Protein AF-A0A5K8A0C3-F1 (afdb_monomer_lite)

Structure (mmCIF, N/CA/C/O backbone):
data_AF-A0A5K8A0C3-F1
#
_entry.id   AF-A0A5K8A0C3-F1
#
loop_
_atom_site.group_PDB
_atom_site.id
_atom_site.type_symbol
_atom_site.label_atom_id
_atom_site.label_alt_id
_atom_site.label_comp_id
_atom_site.label_asym_id
_atom_site.label_entity_id
_atom_site.label_seq_id
_atom_site.pdbx_PDB_ins_code
_atom_site.Cartn_x
_atom_site.Cartn_y
_atom_site.Cartn_z
_atom_site.occupancy
_atom_site.B_iso_or_equiv
_atom_site.auth_seq_id
_atom_site.auth_comp_id
_atom_site.auth_asym_id
_atom_site.auth_atom_id
_atom_site.pdbx_PDB_model_num
ATOM 1 N N . MET A 1 1 ? 9.748 24.077 -0.471 1.00 45.69 1 MET A N 1
ATOM 2 C CA . MET A 1 1 ? 8.682 24.283 0.537 1.00 45.69 1 MET A CA 1
ATOM 3 C C . MET A 1 1 ? 7.329 23.880 -0.053 1.00 45.69 1 MET A C 1
ATOM 5 O O . MET A 1 1 ? 6.720 24.695 -0.719 1.00 45.69 1 MET A O 1
ATOM 9 N N . THR A 1 2 ? 6.869 22.636 0.144 1.00 48.84 2 THR A N 1
ATOM 10 C CA . THR A 1 2 ? 5.534 22.148 -0.310 1.00 48.84 2 THR A CA 1
ATOM 11 C C . THR A 1 2 ? 5.112 20.878 0.461 1.00 48.84 2 THR A C 1
ATOM 13 O O . THR A 1 2 ? 4.568 19.924 -0.090 1.00 48.84 2 THR A O 1
ATOM 16 N N . GLY A 1 3 ? 5.366 20.826 1.775 1.00 60.25 3 GLY A N 1
ATOM 17 C CA . GLY A 1 3 ? 5.174 19.603 2.572 1.00 60.25 3 GLY A CA 1
ATOM 18 C C . GLY A 1 3 ? 3.738 19.055 2.583 1.00 60.25 3 GLY A C 1
ATOM 19 O O . GLY A 1 3 ? 3.550 17.844 2.606 1.00 60.25 3 GLY A O 1
ATOM 20 N N . GLY A 1 4 ? 2.713 19.911 2.512 1.00 72.62 4 GLY A N 1
ATOM 21 C CA . GLY A 1 4 ? 1.308 19.483 2.584 1.00 72.62 4 GLY A CA 1
ATOM 22 C C . GLY A 1 4 ? 0.831 18.660 1.378 1.00 72.62 4 GLY A C 1
ATOM 23 O O . GLY A 1 4 ? 0.212 17.611 1.553 1.00 72.62 4 GLY A O 1
ATOM 24 N N . LYS A 1 5 ? 1.149 19.094 0.149 1.00 68.06 5 LYS A N 1
ATOM 25 C CA . LYS A 1 5 ? 0.733 18.396 -1.084 1.00 68.06 5 LYS A CA 1
ATOM 26 C C . LYS A 1 5 ? 1.451 17.051 -1.215 1.00 68.06 5 LYS A C 1
ATOM 28 O O . LYS A 1 5 ? 0.818 16.041 -1.503 1.00 68.06 5 LYS A O 1
ATOM 33 N N . GLN A 1 6 ? 2.737 17.025 -0.864 1.00 77.25 6 GLN A N 1
ATOM 34 C CA . GLN A 1 6 ? 3.533 15.802 -0.813 1.00 77.25 6 GLN A CA 1
ATOM 35 C C . GLN A 1 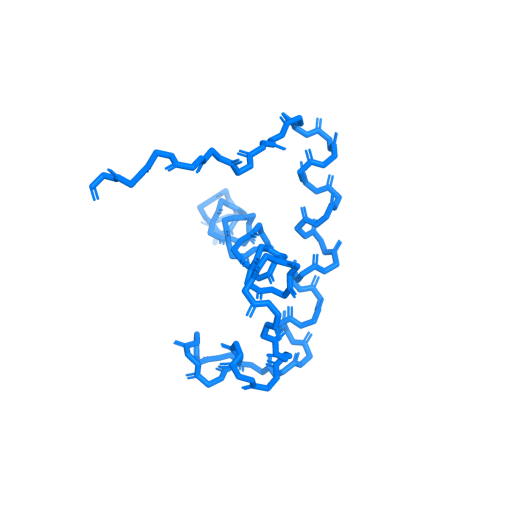6 ? 3.013 14.818 0.251 1.00 77.25 6 GLN A C 1
ATOM 37 O O . GLN A 1 6 ? 2.916 13.626 -0.034 1.00 77.25 6 GLN A O 1
ATOM 42 N N . ARG A 1 7 ? 2.587 15.294 1.436 1.00 84.75 7 ARG A N 1
ATOM 43 C CA . ARG A 1 7 ? 1.95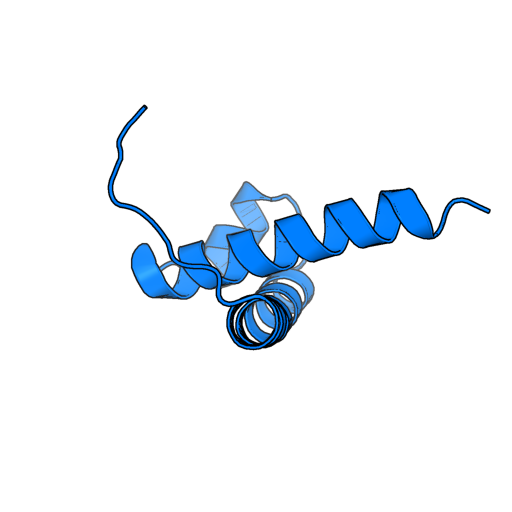5 14.447 2.470 1.00 84.75 7 ARG A CA 1
ATOM 44 C C . ARG A 1 7 ? 0.669 13.780 1.977 1.00 84.75 7 ARG A C 1
ATOM 46 O O . ARG A 1 7 ? 0.503 12.587 2.212 1.00 84.75 7 ARG A O 1
ATOM 53 N N . LYS A 1 8 ? -0.204 14.502 1.259 1.00 90.19 8 LYS A N 1
ATOM 54 C CA . LYS A 1 8 ? -1.441 13.926 0.691 1.00 90.19 8 LYS A CA 1
ATOM 55 C C . LYS A 1 8 ? -1.143 12.821 -0.325 1.00 90.19 8 LYS A C 1
ATOM 57 O O . LYS A 1 8 ? -1.686 11.728 -0.207 1.00 90.19 8 LYS A O 1
ATOM 62 N N . THR A 1 9 ? -0.235 13.066 -1.272 1.00 92.25 9 THR A N 1
ATOM 63 C CA . THR A 1 9 ? 0.168 12.050 -2.263 1.00 92.25 9 THR A CA 1
ATOM 64 C C . THR A 1 9 ? 0.791 10.824 -1.598 1.00 92.25 9 THR A C 1
ATOM 66 O O . THR A 1 9 ? 0.517 9.693 -1.991 1.00 92.25 9 THR A O 1
ATOM 69 N N . VAL A 1 10 ? 1.614 11.035 -0.569 1.00 92.62 10 VAL A N 1
ATOM 70 C CA . VAL A 1 10 ? 2.231 9.946 0.192 1.00 92.62 10 VAL A CA 1
ATOM 71 C C . VAL A 1 10 ? 1.182 9.125 0.944 1.00 92.62 10 VAL A C 1
ATOM 73 O O . VAL A 1 10 ? 1.265 7.898 0.918 1.00 92.62 10 VAL A O 1
ATOM 76 N N . ALA A 1 11 ? 0.196 9.764 1.576 1.00 94.56 11 ALA A N 1
ATOM 77 C CA . ALA A 1 11 ? -0.891 9.068 2.260 1.00 94.56 11 ALA A CA 1
ATOM 78 C C . ALA A 1 11 ? -1.724 8.233 1.277 1.00 94.56 11 ALA A C 1
ATOM 80 O O . ALA A 1 11 ? -1.895 7.035 1.493 1.00 94.56 11 ALA A O 1
ATOM 81 N N . ALA A 1 12 ? -2.134 8.827 0.151 1.00 95.19 12 ALA A N 1
ATOM 82 C CA . ALA A 1 12 ? -2.885 8.131 -0.892 1.00 95.19 12 ALA A CA 1
ATOM 83 C C . ALA A 1 12 ? -2.122 6.914 -1.441 1.00 95.19 12 ALA A C 1
ATOM 85 O O . ALA A 1 12 ? -2.669 5.816 -1.506 1.00 95.19 12 ALA A O 1
ATOM 86 N N . ARG A 1 13 ? -0.827 7.072 -1.756 1.00 96.00 13 ARG A N 1
ATOM 87 C CA . ARG A 1 13 ? 0.020 5.953 -2.202 1.00 96.00 13 ARG A CA 1
ATOM 88 C C . ARG A 1 13 ? 0.124 4.858 -1.145 1.00 96.00 13 ARG A C 1
ATOM 90 O O . ARG A 1 13 ? 0.103 3.684 -1.485 1.00 96.00 13 ARG A O 1
ATOM 97 N N . SER A 1 14 ? 0.256 5.240 0.121 1.00 97.38 14 SER A N 1
ATOM 98 C CA . SER A 1 14 ? 0.385 4.285 1.223 1.00 97.38 14 SER A CA 1
ATOM 99 C C . SER A 1 14 ? -0.854 3.398 1.328 1.00 97.38 14 SER A C 1
ATOM 101 O O . SER A 1 14 ? -0.743 2.174 1.351 1.00 97.38 14 SER A O 1
ATOM 103 N N . VAL A 1 15 ? -2.032 4.022 1.302 1.00 96.81 15 VAL A N 1
ATOM 104 C CA . VAL A 1 15 ? -3.332 3.342 1.314 1.00 96.81 15 VAL A CA 1
ATOM 105 C C . VAL A 1 15 ? -3.502 2.441 0.082 1.00 96.81 15 VAL A C 1
ATOM 107 O O . VAL A 1 15 ? -3.826 1.265 0.232 1.00 96.81 15 VAL A O 1
ATOM 110 N N . LEU A 1 16 ? -3.181 2.944 -1.117 1.00 96.50 16 LEU A N 1
ATOM 111 C CA . LEU A 1 16 ? -3.214 2.158 -2.356 1.00 96.50 16 LEU A CA 1
ATOM 112 C C . LEU A 1 16 ? -2.318 0.914 -2.278 1.00 96.50 16 LEU A C 1
ATOM 114 O O . LEU A 1 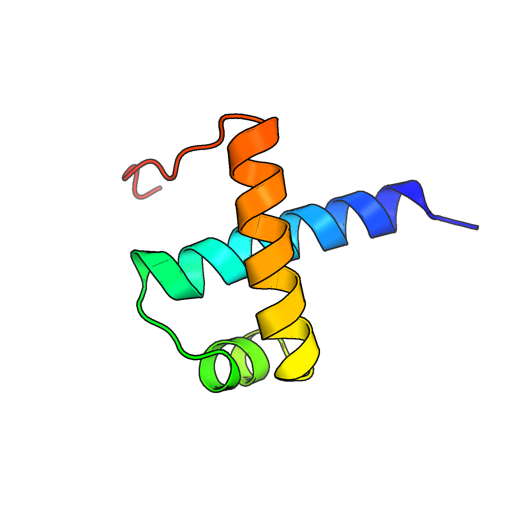16 ? -2.766 -0.183 -2.602 1.00 96.50 16 LEU A O 1
ATOM 118 N N . CYS A 1 17 ? -1.060 1.069 -1.845 1.00 97.31 17 CYS A N 1
ATOM 119 C CA . CYS A 1 17 ? -0.134 -0.055 -1.710 1.00 97.31 17 CYS A CA 1
ATOM 120 C C . CYS A 1 17 ? -0.670 -1.100 -0.726 1.00 97.31 17 CYS A C 1
ATOM 122 O O . CYS A 1 17 ? -0.559 -2.290 -1.001 1.00 97.31 17 CYS A O 1
ATOM 124 N N . TYR A 1 18 ? -1.276 -0.675 0.386 1.00 97.44 18 TYR A N 1
ATOM 125 C CA . TYR A 1 18 ? -1.874 -1.602 1.343 1.00 97.44 18 TYR A CA 1
ATOM 126 C C . TYR A 1 18 ? -3.004 -2.428 0.714 1.00 97.44 18 TYR A C 1
ATOM 128 O O . TYR A 1 18 ? -2.941 -3.656 0.758 1.00 97.44 18 TYR A O 1
ATOM 136 N N . TRP A 1 19 ? -3.993 -1.802 0.072 1.00 96.31 19 TRP A N 1
ATOM 137 C CA . TRP A 1 19 ? -5.092 -2.554 -0.549 1.00 96.31 19 TRP A CA 1
ATOM 138 C C . TRP A 1 19 ? -4.631 -3.418 -1.720 1.00 96.31 19 TRP A C 1
ATOM 140 O O . TRP A 1 19 ? -5.067 -4.558 -1.838 1.00 96.31 19 TRP A O 1
ATOM 150 N N . ALA A 1 20 ? -3.676 -2.950 -2.526 1.00 96.25 20 ALA A N 1
ATOM 151 C CA . ALA A 1 20 ? -3.085 -3.780 -3.571 1.00 96.25 20 ALA A CA 1
ATOM 152 C C . ALA A 1 20 ? -2.416 -5.041 -2.993 1.00 96.25 20 ALA A C 1
ATOM 154 O O . ALA A 1 20 ? -2.552 -6.125 -3.556 1.00 96.25 20 ALA A O 1
ATOM 155 N N . THR A 1 21 ? -1.729 -4.930 -1.850 1.00 96.06 21 THR A N 1
ATOM 156 C CA . THR A 1 21 ? -1.172 -6.116 -1.180 1.00 96.06 21 THR A CA 1
ATOM 157 C C . THR A 1 21 ? -2.242 -7.002 -0.546 1.00 96.06 21 THR A C 1
ATOM 159 O O . THR A 1 21 ? -2.149 -8.222 -0.640 1.00 96.06 21 THR A O 1
ATOM 162 N N . ARG A 1 22 ? -3.242 -6.411 0.119 1.00 94.38 22 ARG A N 1
ATOM 163 C CA . ARG A 1 22 ? -4.180 -7.146 0.975 1.00 94.38 22 ARG A CA 1
ATOM 164 C C . ARG A 1 22 ? -5.369 -7.722 0.215 1.00 94.38 22 ARG A C 1
ATOM 166 O O . ARG A 1 22 ? -5.698 -8.879 0.434 1.00 94.38 22 ARG A O 1
ATOM 173 N N . GLU A 1 23 ? -5.971 -6.927 -0.659 1.00 92.69 23 GLU A N 1
ATOM 174 C CA . GLU A 1 23 ? -7.210 -7.261 -1.369 1.00 92.69 23 GLU A CA 1
ATOM 175 C C . GLU A 1 23 ? -6.906 -7.886 -2.732 1.00 92.69 23 GLU A C 1
ATOM 177 O O . GLU A 1 23 ? -7.527 -8.866 -3.123 1.00 92.69 23 GLU A O 1
ATOM 182 N N . LEU A 1 24 ? -5.889 -7.372 -3.437 1.00 92.50 24 LEU A N 1
ATOM 183 C CA . LEU A 1 24 ? -5.488 -7.897 -4.750 1.00 92.50 24 LEU A CA 1
ATOM 184 C C . LEU A 1 24 ? -4.387 -8.971 -4.674 1.00 92.50 24 LEU A C 1
ATOM 186 O O . LEU A 1 24 ? -3.962 -9.481 -5.710 1.00 92.50 24 LEU A O 1
ATOM 190 N N . GLY A 1 25 ? -3.871 -9.285 -3.478 1.00 95.38 25 GLY A N 1
ATOM 191 C CA . GLY A 1 25 ? -2.817 -10.292 -3.282 1.00 95.38 25 GLY A CA 1
ATOM 192 C C . GLY A 1 25 ? -1.494 -9.979 -3.996 1.00 95.38 25 GLY A C 1
ATOM 193 O O . GLY A 1 25 ? -0.698 -10.881 -4.261 1.00 95.38 25 GLY A O 1
ATOM 194 N N . MET A 1 26 ? -1.248 -8.717 -4.359 1.00 97.25 26 MET A N 1
ATOM 195 C CA . MET A 1 26 ? -0.074 -8.343 -5.144 1.00 97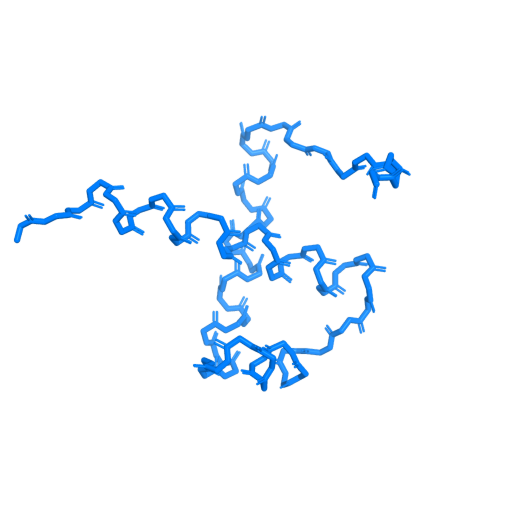.25 26 MET A CA 1
ATOM 196 C C . MET A 1 26 ? 1.201 -8.311 -4.296 1.00 97.25 26 MET A C 1
ATOM 198 O O . MET A 1 26 ? 1.216 -7.828 -3.165 1.00 97.25 26 MET A O 1
ATOM 202 N N . SER A 1 27 ? 2.321 -8.728 -4.888 1.00 97.00 27 SER A N 1
ATOM 203 C CA . SER A 1 27 ? 3.640 -8.571 -4.270 1.00 97.00 27 SER A CA 1
ATOM 204 C C . SER A 1 27 ? 4.158 -7.131 -4.373 1.00 97.00 27 SER A C 1
ATOM 206 O O . SER A 1 27 ? 3.819 -6.386 -5.298 1.00 97.00 27 SER A O 1
ATOM 208 N N . ALA A 1 28 ? 5.073 -6.751 -3.474 1.00 94.38 28 ALA A N 1
ATOM 209 C CA . ALA A 1 28 ? 5.743 -5.448 -3.523 1.00 94.38 28 ALA A CA 1
ATOM 210 C C . ALA A 1 28 ? 6.468 -5.205 -4.861 1.00 94.38 28 ALA A C 1
ATOM 212 O O . ALA A 1 28 ? 6.486 -4.080 -5.355 1.00 94.38 28 ALA A O 1
ATOM 213 N N . ALA A 1 29 ? 7.007 -6.259 -5.486 1.00 97.25 29 ALA A N 1
ATOM 214 C CA . ALA A 1 29 ? 7.631 -6.183 -6.806 1.00 97.25 29 ALA A CA 1
ATOM 215 C C . ALA A 1 29 ? 6.613 -5.876 -7.920 1.00 97.25 29 ALA A C 1
ATOM 217 O O . ALA A 1 29 ? 6.893 -5.067 -8.806 1.00 97.25 29 ALA A O 1
ATOM 218 N N . ALA A 1 30 ? 5.421 -6.481 -7.874 1.00 97.88 30 ALA A N 1
ATOM 219 C CA . ALA A 1 30 ? 4.357 -6.193 -8.836 1.00 97.88 30 ALA A CA 1
ATOM 220 C C . ALA A 1 30 ? 3.849 -4.748 -8.697 1.00 97.88 30 ALA A C 1
ATOM 222 O O . ALA A 1 30 ? 3.681 -4.047 -9.696 1.00 97.88 30 ALA A O 1
ATOM 223 N N . ILE A 1 31 ? 3.666 -4.279 -7.460 1.00 97.62 31 ILE A N 1
ATOM 224 C CA . ILE A 1 31 ? 3.258 -2.899 -7.160 1.00 97.62 31 ILE A CA 1
ATOM 225 C C . ILE A 1 31 ? 4.339 -1.902 -7.598 1.00 97.62 31 ILE A C 1
ATOM 227 O O . ILE A 1 31 ? 4.030 -0.902 -8.241 1.00 97.62 31 ILE A O 1
ATOM 231 N N . SER A 1 32 ? 5.608 -2.197 -7.305 1.00 96.88 32 SER A N 1
ATOM 232 C CA . SER A 1 32 ? 6.775 -1.403 -7.708 1.00 96.88 32 SER A CA 1
ATOM 233 C C . SER A 1 32 ? 6.806 -1.142 -9.213 1.00 96.88 32 SER A C 1
ATOM 235 O O . SER A 1 32 ? 6.925 0.012 -9.622 1.00 96.88 32 SER A O 1
ATOM 237 N N . LYS A 1 33 ? 6.606 -2.184 -10.032 1.00 97.50 33 LYS A N 1
ATOM 238 C CA . LYS A 1 33 ? 6.542 -2.055 -11.495 1.00 97.50 33 LYS A CA 1
ATOM 239 C C . LYS A 1 33 ? 5.377 -1.178 -11.955 1.00 97.50 33 LYS A C 1
ATOM 241 O O . LYS A 1 33 ? 5.562 -0.349 -12.837 1.00 97.50 33 LYS A O 1
ATOM 246 N N . ARG A 1 34 ? 4.188 -1.328 -11.355 1.00 96.56 34 ARG A N 1
ATOM 247 C CA . ARG A 1 34 ? 2.998 -0.544 -11.740 1.00 96.56 34 ARG A CA 1
ATOM 248 C C . ARG A 1 34 ? 3.082 0.925 -11.342 1.00 96.56 34 ARG A C 1
ATOM 250 O O . ARG A 1 34 ? 2.588 1.778 -12.066 1.00 96.56 34 ARG A O 1
ATOM 257 N N . LEU A 1 35 ? 3.675 1.213 -10.186 1.00 94.75 35 LEU A N 1
ATOM 258 C CA . LEU A 1 35 ? 3.773 2.571 -9.646 1.00 94.75 35 LEU A CA 1
ATOM 259 C C . LEU A 1 35 ? 5.095 3.267 -9.993 1.00 94.75 35 LEU A C 1
ATOM 261 O O . LEU A 1 35 ? 5.271 4.424 -9.618 1.00 94.75 35 LEU A O 1
ATOM 265 N N . ASN A 1 36 ? 6.008 2.577 -10.684 1.00 96.75 36 ASN A N 1
ATOM 266 C CA . ASN A 1 36 ? 7.358 3.039 -11.002 1.00 96.75 36 ASN A CA 1
ATOM 267 C C . ASN A 1 36 ? 8.114 3.576 -9.767 1.00 96.75 36 ASN A C 1
ATOM 269 O O . ASN A 1 36 ? 8.630 4.693 -9.753 1.00 96.75 36 ASN A O 1
ATOM 273 N N . ILE A 1 37 ? 8.131 2.782 -8.693 1.00 95.88 37 ILE A N 1
ATOM 274 C CA . ILE A 1 37 ? 8.838 3.078 -7.434 1.00 95.88 37 ILE A CA 1
ATOM 275 C C . ILE A 1 37 ? 9.697 1.889 -7.019 1.00 95.88 37 ILE A C 1
ATOM 277 O O . ILE A 1 37 ? 9.452 0.771 -7.460 1.00 95.88 37 ILE A O 1
ATOM 281 N N . ALA A 1 38 ? 10.658 2.089 -6.117 1.00 97.50 38 ALA A N 1
ATOM 282 C CA . ALA A 1 38 ? 11.416 0.978 -5.549 1.00 97.50 38 ALA A CA 1
ATOM 283 C C . ALA A 1 38 ? 10.506 0.005 -4.769 1.00 97.50 38 ALA A C 1
ATOM 285 O O . ALA A 1 38 ? 9.543 0.416 -4.115 1.00 97.50 38 ALA A O 1
ATOM 286 N N . ALA A 1 39 ? 10.836 -1.290 -4.791 1.00 96.00 39 ALA A N 1
ATOM 287 C CA . ALA A 1 39 ? 10.095 -2.313 -4.046 1.00 96.00 39 ALA A CA 1
ATOM 288 C C . ALA A 1 39 ? 10.101 -2.060 -2.528 1.00 96.00 39 ALA A C 1
ATOM 290 O O . ALA A 1 39 ? 9.077 -2.253 -1.877 1.00 96.00 39 ALA A O 1
ATOM 291 N N . SER A 1 40 ? 11.204 -1.542 -1.975 1.00 97.12 40 SER A N 1
ATOM 292 C CA . SER A 1 40 ? 11.271 -1.090 -0.579 1.00 97.12 40 SER A CA 1
ATOM 293 C C . SER A 1 40 ? 10.254 0.018 -0.293 1.00 97.12 40 SER A C 1
ATOM 295 O O . SER A 1 40 ? 9.497 -0.079 0.668 1.00 97.12 40 SER A O 1
ATOM 297 N N . THR A 1 41 ? 10.144 1.013 -1.179 1.00 96.62 41 THR A N 1
ATOM 298 C CA . THR A 1 41 ? 9.147 2.085 -1.066 1.00 96.62 41 THR A CA 1
ATOM 299 C C . THR A 1 41 ? 7.720 1.546 -1.130 1.00 96.62 41 THR A C 1
ATOM 301 O O . THR A 1 41 ? 6.858 2.044 -0.405 1.00 96.62 41 THR A O 1
ATOM 304 N N . ALA A 1 42 ? 7.449 0.537 -1.963 1.00 97.38 42 ALA A N 1
ATOM 305 C CA . ALA A 1 42 ? 6.138 -0.111 -2.024 1.00 97.38 42 ALA A CA 1
ATOM 306 C C . ALA A 1 42 ? 5.795 -0.814 -0.698 1.00 97.38 42 ALA A C 1
ATOM 308 O O . ALA A 1 42 ? 4.711 -0.584 -0.157 1.00 97.38 42 ALA A O 1
ATOM 309 N N . SER A 1 43 ? 6.734 -1.585 -0.138 1.00 97.06 43 SER A N 1
ATOM 310 C CA . SER A 1 43 ? 6.577 -2.259 1.158 1.00 97.06 43 SER A CA 1
ATOM 311 C C . SER A 1 43 ? 6.372 -1.275 2.313 1.00 97.06 43 SER A C 1
ATOM 313 O O . SER A 1 43 ? 5.429 -1.420 3.092 1.00 97.06 43 SER A O 1
ATOM 315 N N . GLU A 1 44 ? 7.199 -0.230 2.406 1.00 97.81 44 GLU A N 1
ATOM 316 C CA . GLU A 1 44 ? 7.049 0.810 3.431 1.00 97.81 44 GLU A CA 1
ATOM 317 C C . GLU A 1 44 ? 5.723 1.568 3.293 1.00 97.81 44 GLU A C 1
ATOM 319 O O . GLU A 1 44 ? 5.067 1.880 4.290 1.00 97.81 44 GLU A O 1
ATOM 324 N N . SER A 1 45 ? 5.306 1.844 2.054 1.00 97.38 45 SER A N 1
ATOM 325 C CA . SER A 1 45 ? 4.020 2.479 1.763 1.00 97.38 45 SER A CA 1
ATOM 326 C C . SER A 1 45 ? 2.861 1.597 2.229 1.00 97.38 45 SER A C 1
ATOM 328 O O . SER A 1 45 ? 1.967 2.106 2.897 1.00 97.38 45 SER A O 1
ATOM 330 N N . ALA A 1 46 ? 2.892 0.287 1.966 1.00 97.75 46 ALA A N 1
ATOM 331 C CA . ALA A 1 46 ? 1.856 -0.637 2.433 1.00 97.75 46 ALA A CA 1
ATOM 332 C C . ALA A 1 46 ? 1.784 -0.700 3.971 1.00 9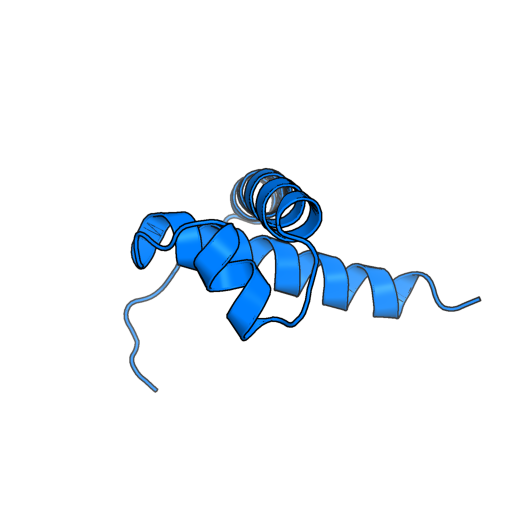7.75 46 ALA A C 1
ATOM 334 O O . ALA A 1 46 ? 0.700 -0.591 4.549 1.00 97.75 46 ALA A O 1
ATOM 335 N N . ALA A 1 47 ? 2.933 -0.786 4.652 1.00 97.69 47 ALA A N 1
ATOM 336 C CA . ALA A 1 47 ? 2.987 -0.783 6.116 1.00 97.69 47 ALA A CA 1
ATOM 337 C C . ALA A 1 47 ? 2.426 0.519 6.717 1.00 97.69 47 ALA A C 1
ATOM 339 O O . ALA A 1 47 ? 1.693 0.495 7.709 1.00 97.69 47 ALA A O 1
ATOM 340 N N . ARG A 1 48 ? 2.728 1.667 6.099 1.00 97.31 48 ARG A N 1
ATOM 341 C CA . ARG A 1 48 ? 2.155 2.964 6.483 1.00 97.31 48 ARG A CA 1
ATOM 342 C C . ARG A 1 48 ? 0.661 3.047 6.171 1.00 97.31 48 ARG A C 1
ATOM 344 O O . ARG A 1 48 ? -0.086 3.602 6.970 1.00 97.31 48 ARG A O 1
ATOM 351 N N . GLY A 1 49 ? 0.226 2.484 5.047 1.00 96.81 49 GLY A N 1
ATOM 352 C CA . GLY A 1 49 ? -1.172 2.450 4.620 1.00 96.81 49 GLY A CA 1
ATOM 353 C C . GLY A 1 49 ? -2.066 1.765 5.640 1.00 96.81 49 GLY A C 1
ATOM 354 O O . GLY A 1 49 ? -3.097 2.321 6.002 1.00 96.81 49 GLY A O 1
ATOM 355 N N . LEU A 1 50 ? -1.613 0.637 6.195 1.00 96.94 50 LEU A N 1
ATOM 356 C CA . LEU A 1 50 ? -2.303 -0.041 7.294 1.00 96.94 50 LEU A CA 1
ATOM 357 C C . LEU A 1 50 ? -2.530 0.883 8.500 1.00 96.94 50 LEU A C 1
ATOM 359 O O . LEU A 1 50 ? -3.613 0.879 9.079 1.00 96.94 50 LEU A O 1
ATOM 363 N N . ARG A 1 51 ? -1.520 1.675 8.885 1.00 97.38 51 ARG A N 1
ATOM 364 C CA . ARG A 1 51 ? -1.644 2.628 10.002 1.00 97.38 51 ARG A CA 1
ATOM 365 C C . ARG A 1 51 ? -2.667 3.714 9.683 1.00 97.38 51 ARG A C 1
ATOM 367 O O . ARG A 1 51 ? -3.578 3.922 10.469 1.00 97.38 51 ARG A O 1
ATOM 374 N N . ILE A 1 52 ? -2.577 4.315 8.495 1.00 95.81 52 ILE A N 1
ATOM 375 C CA . ILE A 1 52 ? -3.501 5.370 8.050 1.00 95.81 52 ILE A CA 1
ATOM 376 C C . ILE A 1 52 ? -4.946 4.865 8.031 1.00 95.81 52 ILE A C 1
ATOM 378 O O . ILE A 1 52 ? -5.839 5.541 8.528 1.00 95.81 52 ILE A O 1
ATOM 382 N N . ILE A 1 53 ? -5.183 3.672 7.485 1.00 95.75 53 ILE A N 1
ATOM 383 C CA . ILE A 1 53 ? -6.523 3.080 7.408 1.00 95.75 53 ILE A CA 1
ATOM 384 C C . ILE A 1 53 ? -7.088 2.832 8.808 1.00 95.75 53 ILE A C 1
ATOM 386 O O . ILE A 1 53 ? -8.251 3.140 9.052 1.00 95.75 53 ILE A O 1
ATOM 390 N N . LYS A 1 54 ? -6.265 2.326 9.737 1.00 95.31 54 LYS A N 1
ATOM 391 C CA . LYS A 1 54 ? -6.668 2.123 11.137 1.00 95.31 54 LYS A CA 1
ATOM 392 C C . LYS A 1 54 ? -6.978 3.436 11.852 1.00 95.31 54 LYS A C 1
ATOM 394 O O . LYS A 1 54 ? -7.969 3.506 12.565 1.00 95.31 54 LYS A O 1
ATOM 399 N N . GLU A 1 55 ? -6.148 4.456 11.659 1.00 95.69 55 GLU A N 1
ATOM 400 C CA . GLU A 1 55 ? -6.306 5.767 12.299 1.00 95.69 55 GLU A CA 1
ATOM 401 C C . GLU A 1 55 ? -7.511 6.544 11.754 1.00 95.69 55 GLU A C 1
ATOM 403 O O . GLU A 1 55 ? -8.194 7.222 12.515 1.00 95.69 55 GLU A O 1
ATOM 408 N N . GLN A 1 56 ? -7.787 6.448 10.449 1.00 92.62 56 GLN A N 1
ATOM 409 C CA . GLN A 1 56 ? -8.858 7.208 9.788 1.00 92.62 56 GLN A CA 1
ATOM 410 C C . GLN A 1 56 ? -10.157 6.411 9.604 1.00 92.62 56 GLN A C 1
ATOM 412 O O . GLN A 1 56 ? -11.148 6.960 9.132 1.00 92.62 56 GLN A O 1
ATOM 417 N N . GLY A 1 57 ? -10.171 5.126 9.969 1.00 91.00 57 GLY A N 1
ATOM 418 C CA . GLY A 1 57 ? -11.349 4.266 9.849 1.00 91.00 57 GLY A CA 1
ATOM 419 C C . GLY A 1 57 ? -11.756 3.970 8.403 1.00 91.00 57 GLY A C 1
ATOM 420 O O . GLY A 1 57 ? -12.926 3.695 8.140 1.00 91.00 57 GLY A O 1
ATOM 421 N N . PHE A 1 58 ? -10.81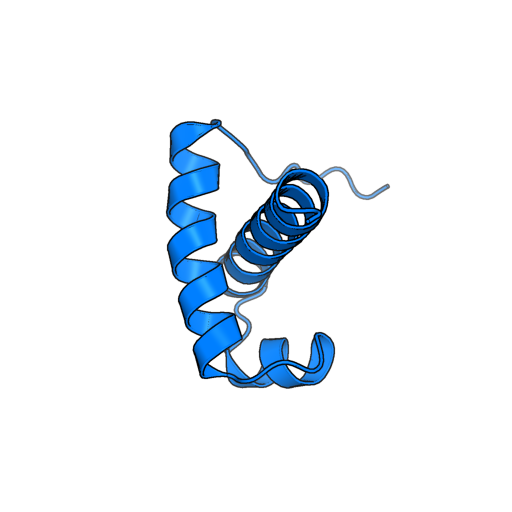5 4.037 7.459 1.00 90.56 58 PHE A N 1
ATOM 422 C CA . PHE A 1 58 ? -11.107 3.765 6.055 1.00 90.56 58 PHE A CA 1
ATOM 423 C C . PHE A 1 58 ? -11.475 2.300 5.829 1.00 90.56 58 PHE A C 1
ATOM 425 O O . PHE A 1 58 ? -10.948 1.387 6.465 1.00 90.56 58 PHE A O 1
ATOM 432 N N . LYS A 1 59 ? -12.375 2.073 4.877 1.00 87.31 59 LYS A N 1
ATOM 433 C CA . LYS A 1 59 ? -12.767 0.745 4.412 1.00 87.31 59 LYS A CA 1
ATOM 434 C C . LYS A 1 59 ? -12.753 0.757 2.893 1.00 87.31 59 LYS A C 1
ATOM 436 O O . LYS A 1 59 ? -13.039 1.790 2.291 1.00 87.31 59 LYS A O 1
ATOM 441 N N . LEU A 1 60 ? -12.378 -0.369 2.297 1.00 84.50 60 LEU A N 1
ATOM 442 C CA . LEU A 1 60 ? -12.566 -0.558 0.868 1.00 84.50 60 LEU A CA 1
ATOM 443 C C . LEU A 1 60 ? -14.031 -0.956 0.662 1.00 84.50 60 LEU A C 1
ATOM 445 O O . LEU A 1 60 ? -14.474 -1.948 1.239 1.00 84.50 60 LEU A O 1
ATOM 449 N N . SER A 1 61 ? -14.779 -0.145 -0.079 1.00 83.25 61 SER A N 1
ATOM 450 C CA . SER A 1 61 ? -16.139 -0.481 -0.503 1.00 83.25 61 SER A CA 1
ATOM 451 C C . SER A 1 61 ? -16.083 -1.226 -1.835 1.00 83.25 61 SER A C 1
ATOM 453 O O . SER A 1 61 ? -15.228 -0.927 -2.664 1.00 83.25 61 SER A O 1
ATOM 455 N N . ASP A 1 62 ? -17.008 -2.159 -2.044 1.00 72.31 62 ASP A N 1
ATOM 456 C CA . ASP A 1 62 ? -17.129 -2.958 -3.276 1.00 72.31 62 ASP A CA 1
ATOM 457 C C . ASP A 1 62 ? -17.873 -2.215 -4.405 1.00 72.31 62 ASP A C 1
ATOM 459 O O . ASP A 1 62 ? -18.234 -2.798 -5.419 1.00 72.31 62 ASP A O 1
ATOM 463 N N . GLU A 1 63 ? -18.137 -0.913 -4.247 1.00 62.88 63 GLU A N 1
ATOM 464 C CA . GLU A 1 63 ? -18.823 -0.128 -5.273 1.00 62.88 63 GLU A CA 1
ATOM 465 C C . GLU A 1 63 ? -17.906 0.061 -6.489 1.00 62.88 63 GLU A C 1
ATOM 467 O O . GLU A 1 63 ? -17.038 0.936 -6.528 1.00 62.88 63 GLU A O 1
ATOM 472 N N . VAL A 1 64 ? -18.106 -0.804 -7.483 1.00 50.53 64 VAL A N 1
ATOM 473 C CA . VAL A 1 64 ? -17.570 -0.663 -8.836 1.00 50.53 64 VAL A CA 1
ATOM 474 C C . VAL A 1 64 ? -18.252 0.551 -9.477 1.00 50.53 64 VAL A C 1
ATOM 476 O O . VAL A 1 64 ? -19.419 0.474 -9.855 1.00 50.53 64 VAL A O 1
ATOM 479 N N . ILE A 1 65 ? -17.535 1.678 -9.539 1.00 43.28 65 ILE A N 1
ATOM 480 C CA . ILE A 1 65 ? -17.901 2.859 -10.346 1.00 43.28 65 ILE A CA 1
ATOM 481 C C . ILE A 1 65 ? -17.647 2.560 -11.823 1.00 43.28 65 ILE A C 1
ATOM 483 O O . ILE A 1 65 ? -16.542 2.051 -12.127 1.00 43.28 65 ILE A O 1
#

Secondary structure (DSSP, 8-state):
--HHHHHHHHHHHHHHHHHHHHTS---HHHHHHHHTS-HHHHHHHHHHHHHHHHHHT--------

Radius of gyration: 12.08 Å; chains: 1; bounding box: 30×35×24 Å

Sequence (65 aa):
MTGGKQRKTVAARSVLCYWATRELGMSAAAISKRLNIAASTASESAARGLRIIKEQGFKLSDEVI

InterPro domains:
  IPR010921 Trp repressor/replication initiator [SSF48295] (3-55)

Foldseek 3Di:
DPVPVVVVVLQVLLLVLQCCCPVVVDQLVRSCVVVVHDSVSSVVSNVVSVVSCVVVVDDDDPDDD

Organism: NCBI:txid885957

pLDDT: mean 89.67, std 13.76, range [43.28, 97.88]